Protein AF-A0A937LBF0-F1 (afdb_monomer_lite)

Radius of gyration: 16.96 Å; chains: 1; bounding box: 39×44×45 Å

pLDDT: mean 78.72, std 16.49, range [38.22, 96.25]

Structure (mmCIF, N/CA/C/O backbone):
data_AF-A0A937LBF0-F1
#
_entry.id   AF-A0A937LBF0-F1
#
loop_
_atom_site.group_PDB
_atom_site.id
_atom_site.type_symbol
_atom_site.label_atom_id
_atom_site.label_alt_id
_atom_site.label_comp_id
_atom_site.label_asym_id
_atom_site.label_entity_id
_atom_site.label_seq_id
_atom_site.pdbx_PDB_ins_code
_atom_site.Cartn_x
_atom_site.Cartn_y
_atom_site.Cartn_z
_atom_site.occupancy
_atom_site.B_iso_or_equiv
_atom_site.auth_seq_id
_atom_site.auth_comp_id
_atom_site.auth_asym_id
_atom_site.auth_atom_id
_atom_site.pdbx_PDB_model_num
ATOM 1 N N . MET A 1 1 ? -16.201 30.582 14.265 1.00 38.22 1 MET A N 1
ATOM 2 C CA . MET A 1 1 ? -16.160 29.337 15.062 1.00 38.22 1 MET A CA 1
ATOM 3 C C . MET A 1 1 ? -15.313 28.345 14.292 1.00 38.22 1 MET A C 1
ATOM 5 O O . MET A 1 1 ? -15.654 28.054 13.155 1.00 38.22 1 MET A O 1
ATOM 9 N N . ALA A 1 2 ? -14.164 27.943 14.837 1.00 40.69 2 ALA A N 1
ATOM 10 C CA . ALA A 1 2 ? -13.342 26.908 14.219 1.00 40.69 2 ALA A CA 1
ATOM 11 C C . ALA A 1 2 ? -14.029 25.558 14.448 1.00 40.69 2 ALA A C 1
ATOM 13 O O . ALA A 1 2 ? -14.332 25.214 15.590 1.00 40.69 2 ALA A O 1
ATOM 14 N N . ASP A 1 3 ? -14.316 24.844 13.365 1.00 38.75 3 ASP A N 1
ATOM 15 C CA . ASP A 1 3 ? -14.870 23.493 13.415 1.00 38.75 3 ASP A CA 1
ATOM 16 C C . ASP A 1 3 ? -13.891 22.597 14.202 1.00 38.75 3 ASP A C 1
ATOM 18 O O . ASP A 1 3 ? -12.687 22.631 13.909 1.00 38.75 3 ASP A O 1
ATOM 22 N N . PRO A 1 4 ? -14.328 21.838 15.226 1.00 42.34 4 PRO A N 1
ATOM 23 C CA . PRO A 1 4 ? -13.420 20.999 15.990 1.00 42.34 4 PRO A CA 1
ATOM 24 C C . PRO A 1 4 ? -12.814 19.956 15.053 1.00 42.34 4 PRO A C 1
ATOM 26 O O . PRO A 1 4 ? -13.500 19.071 14.541 1.00 42.34 4 PRO A O 1
ATOM 29 N N . THR A 1 5 ? -11.505 20.065 14.819 1.00 53.12 5 THR A N 1
ATOM 30 C CA . THR A 1 5 ? -10.763 19.089 14.023 1.00 53.12 5 THR A CA 1
ATOM 31 C C . THR A 1 5 ? -10.982 17.705 14.631 1.00 53.12 5 THR A C 1
ATOM 33 O O . THR A 1 5 ? -10.638 17.516 15.804 1.00 53.12 5 THR A O 1
ATOM 36 N N . PRO A 1 6 ? -11.551 16.741 13.885 1.00 49.75 6 PRO A N 1
ATOM 37 C CA . PRO A 1 6 ? -11.873 15.442 14.439 1.00 49.75 6 PRO A CA 1
ATOM 38 C C . PRO A 1 6 ? -10.597 14.753 14.953 1.00 49.75 6 PRO A C 1
ATOM 40 O O . PRO A 1 6 ? -9.530 14.873 14.341 1.00 49.75 6 PRO A O 1
ATOM 43 N N . PRO A 1 7 ? -10.676 14.039 16.083 1.00 46.50 7 PRO A N 1
ATOM 44 C CA . PRO A 1 7 ? -9.538 13.356 16.693 1.00 46.50 7 PRO A CA 1
ATOM 45 C C . PRO A 1 7 ? -9.001 12.230 15.792 1.00 46.50 7 PRO A C 1
ATOM 47 O O . PRO A 1 7 ? -9.543 11.128 15.732 1.00 46.50 7 PRO A O 1
ATOM 50 N N . VAL A 1 8 ? -7.886 12.499 15.106 1.00 53.91 8 VAL A N 1
ATOM 51 C CA . VAL A 1 8 ? -7.174 11.532 14.254 1.00 53.91 8 VAL A CA 1
ATOM 52 C C . VAL A 1 8 ? -6.171 10.718 15.093 1.00 53.91 8 VAL A C 1
ATOM 54 O O . VAL A 1 8 ? -5.331 11.291 15.785 1.00 53.91 8 VAL A O 1
ATOM 57 N N . HIS A 1 9 ? -6.213 9.380 15.021 1.00 46.88 9 HIS A N 1
ATOM 58 C CA . HIS A 1 9 ? -5.272 8.480 15.720 1.00 46.88 9 HIS A CA 1
ATOM 59 C C . HIS A 1 9 ? -3.812 8.733 15.300 1.00 46.88 9 HIS A C 1
ATOM 61 O O . HIS A 1 9 ? -3.590 8.909 14.105 1.00 46.88 9 HIS A O 1
ATOM 67 N N . PRO A 1 10 ? -2.799 8.658 16.190 1.00 50.16 10 PRO A N 1
ATOM 68 C CA . PRO A 1 10 ? -1.393 8.943 15.864 1.00 50.16 10 PRO A CA 1
ATOM 69 C C . PRO A 1 10 ? -0.847 8.198 14.636 1.00 50.16 10 PRO A C 1
ATOM 71 O O . PRO A 1 10 ? -0.137 8.794 13.838 1.00 50.16 10 PRO A O 1
ATOM 74 N N . LEU A 1 11 ? -1.242 6.935 14.421 1.00 45.47 11 LEU A N 1
ATOM 75 C CA . LEU A 1 11 ? -0.841 6.150 13.236 1.00 45.47 11 LEU A CA 1
ATOM 76 C C . LEU A 1 11 ? -1.454 6.658 11.913 1.00 45.47 11 LEU A C 1
ATOM 78 O O . LEU A 1 11 ? -0.849 6.508 10.859 1.00 45.47 11 LEU A O 1
ATOM 82 N N . LEU A 1 12 ? -2.641 7.276 11.954 1.00 48.22 12 LEU A N 1
ATOM 83 C CA . LEU A 1 12 ? -3.315 7.872 10.788 1.00 48.22 12 LEU A CA 1
ATOM 84 C C . LEU A 1 12 ? -2.978 9.362 10.631 1.00 48.22 12 LEU A C 1
ATOM 86 O O . LEU A 1 12 ? -2.833 9.848 9.511 1.00 48.22 12 LEU A O 1
ATOM 90 N N . ARG A 1 13 ? -2.784 10.066 11.753 1.00 44.06 13 ARG A N 1
ATOM 91 C CA . ARG A 1 13 ? -2.248 11.431 11.866 1.00 44.06 13 ARG A CA 1
ATOM 92 C C . ARG A 1 13 ? -0.812 11.484 11.341 1.00 44.06 13 ARG A C 1
ATOM 94 O O . ARG A 1 13 ? -0.431 12.455 10.704 1.00 44.06 13 ARG A O 1
ATOM 101 N N . GLY A 1 14 ? -0.067 10.401 11.557 1.00 42.69 14 GLY A N 1
ATOM 102 C CA . GLY A 1 14 ? 1.268 10.142 11.030 1.00 42.69 14 GLY A CA 1
ATOM 103 C C . GLY A 1 14 ? 1.294 9.506 9.640 1.00 42.69 14 GLY A C 1
ATOM 104 O O . GLY A 1 14 ? 2.385 9.273 9.131 1.00 42.69 14 GLY A O 1
ATOM 105 N N . SER A 1 15 ? 0.144 9.262 8.986 1.00 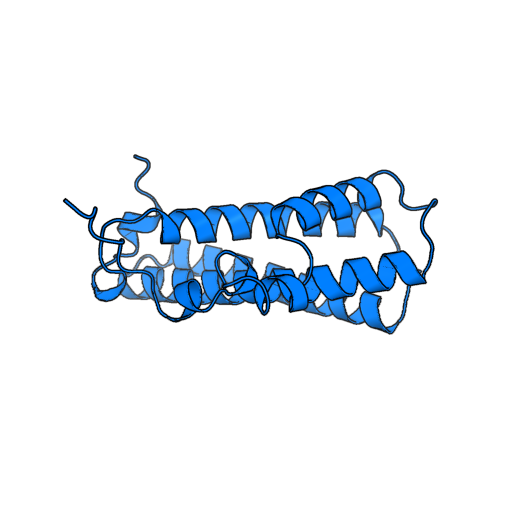53.25 15 SER A N 1
ATOM 106 C CA . SER A 1 15 ? 0.135 8.931 7.553 1.00 53.25 15 SER A CA 1
ATOM 107 C C . SER A 1 15 ? 0.411 10.207 6.747 1.00 53.25 15 SER A C 1
ATOM 109 O O . SER A 1 15 ? -0.445 10.801 6.088 1.00 53.25 15 SER A O 1
ATOM 111 N N . THR A 1 16 ? 1.660 10.656 6.838 1.00 52.09 16 THR A N 1
ATOM 112 C CA . THR A 1 16 ? 2.244 11.785 6.107 1.00 52.09 16 THR A CA 1
ATOM 113 C C . THR A 1 16 ? 1.991 11.677 4.603 1.00 52.09 16 THR A C 1
ATOM 115 O O . THR A 1 16 ? 1.869 12.685 3.915 1.00 52.09 16 THR A O 1
ATOM 118 N N . TRP A 1 17 ? 1.799 10.459 4.107 1.00 53.00 17 TRP A N 1
ATOM 119 C CA . TRP A 1 17 ? 1.438 10.168 2.728 1.00 53.00 17 TRP A CA 1
ATOM 120 C C . TRP A 1 17 ? -0.009 10.540 2.336 1.00 53.00 17 TRP A C 1
ATOM 122 O O . TRP A 1 17 ? -0.251 10.951 1.203 1.00 53.00 17 TRP A O 1
ATOM 132 N N . LEU A 1 18 ? -0.980 10.468 3.259 1.00 56.41 18 LEU A N 1
ATOM 133 C CA . LEU A 1 18 ? -2.375 10.864 2.997 1.00 56.41 18 LEU A CA 1
ATOM 134 C C . LEU A 1 18 ? -2.647 12.337 3.322 1.00 56.41 18 LEU A C 1
ATOM 136 O O . LEU A 1 18 ? -3.465 12.959 2.650 1.00 56.41 18 LEU A O 1
ATOM 140 N N . ASN A 1 19 ? -2.018 12.879 4.372 1.00 55.53 19 ASN A N 1
ATOM 141 C CA . ASN A 1 19 ? -2.361 14.200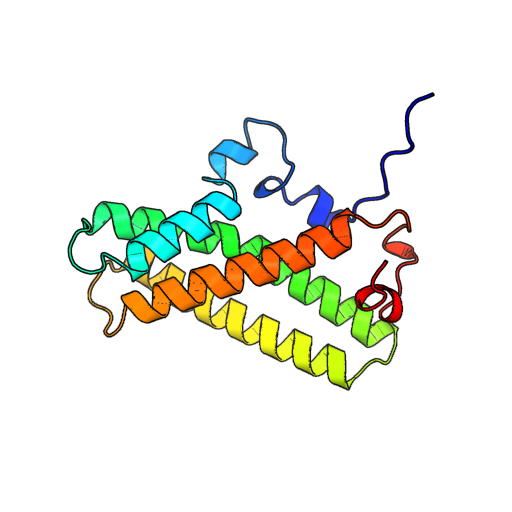 4.921 1.00 55.53 19 ASN A CA 1
ATOM 142 C C . ASN A 1 19 ? -1.153 14.982 5.471 1.00 55.53 19 ASN A C 1
ATOM 144 O O . ASN A 1 19 ? -1.339 15.934 6.227 1.00 55.53 19 ASN A O 1
ATOM 148 N N . GLY A 1 20 ? 0.077 14.564 5.167 1.00 56.25 20 GLY A N 1
ATOM 149 C CA . GLY A 1 20 ? 1.273 15.230 5.679 1.00 56.25 20 GLY A CA 1
ATOM 150 C C . GLY A 1 20 ? 1.515 16.595 5.034 1.00 56.25 20 GLY A C 1
ATOM 151 O O . GLY A 1 20 ? 1.102 16.817 3.891 1.00 56.25 20 GLY A O 1
ATOM 152 N N . PRO A 1 21 ? 2.218 17.504 5.732 1.00 57.09 21 PRO A N 1
ATOM 153 C CA . PRO A 1 21 ? 2.660 18.759 5.144 1.00 57.09 21 PRO A CA 1
ATOM 154 C C . PRO A 1 21 ? 3.554 18.493 3.924 1.00 57.09 21 PRO A C 1
ATOM 156 O O . PRO A 1 21 ? 4.350 17.546 3.896 1.00 57.09 21 PRO A O 1
ATOM 159 N N . ALA A 1 22 ? 3.405 19.333 2.901 1.00 49.91 22 ALA A N 1
ATOM 160 C CA . ALA A 1 22 ? 4.239 19.351 1.707 1.00 49.91 22 ALA A CA 1
ATOM 161 C C . ALA A 1 22 ? 5.612 19.950 2.067 1.00 49.91 22 ALA A C 1
ATOM 163 O O . ALA A 1 22 ? 5.816 21.148 1.917 1.00 49.91 22 ALA A O 1
ATOM 164 N N . PRO A 1 23 ? 6.503 19.161 2.690 1.00 58.22 23 PRO A N 1
ATOM 165 C CA . PRO A 1 23 ? 7.499 18.477 1.860 1.00 58.22 23 PRO A CA 1
ATOM 166 C C . PRO A 1 23 ? 7.615 16.965 2.116 1.00 58.22 23 PRO A C 1
ATOM 168 O O . PRO A 1 23 ? 7.949 16.216 1.201 1.00 58.22 23 PRO A O 1
ATOM 171 N N . LEU A 1 24 ? 7.258 16.486 3.313 1.00 60.41 24 LEU A N 1
ATOM 172 C CA . LEU A 1 24 ? 7.350 15.065 3.679 1.00 60.41 24 LEU A CA 1
ATOM 173 C C . LEU A 1 24 ? 6.419 14.189 2.835 1.00 60.41 24 LEU A C 1
ATOM 175 O O . LEU A 1 24 ? 6.784 13.078 2.467 1.00 60.41 24 LEU A O 1
ATOM 179 N N . ARG A 1 25 ? 5.238 14.703 2.468 1.00 64.44 25 ARG A N 1
ATOM 180 C CA . ARG A 1 25 ? 4.315 14.001 1.564 1.00 64.44 25 ARG A CA 1
ATOM 181 C C . ARG A 1 25 ? 4.935 13.749 0.187 1.00 64.44 25 ARG A C 1
ATOM 183 O O . ARG A 1 25 ? 4.774 12.665 -0.355 1.00 64.44 25 ARG A O 1
ATOM 190 N N . HIS A 1 26 ? 5.631 14.743 -0.367 1.00 67.62 26 HIS A N 1
ATOM 191 C CA . HIS A 1 26 ? 6.233 14.650 -1.700 1.00 67.62 26 HIS A CA 1
ATOM 192 C C . HIS A 1 26 ? 7.419 13.681 -1.728 1.00 67.62 26 HIS A C 1
ATOM 194 O O . HIS A 1 26 ? 7.612 12.991 -2.724 1.00 67.62 26 HIS A O 1
ATOM 200 N N . LEU A 1 27 ? 8.159 13.577 -0.619 1.00 68.56 27 LEU A N 1
ATOM 201 C CA . LEU A 1 27 ? 9.251 12.614 -0.466 1.00 68.56 27 LEU A CA 1
ATOM 202 C C . LEU A 1 27 ? 8.759 11.154 -0.498 1.00 68.56 27 LEU A C 1
ATOM 204 O O . LEU A 1 27 ? 9.457 10.271 -0.982 1.00 68.56 27 LEU A O 1
ATOM 208 N N . LEU A 1 28 ? 7.541 10.905 -0.010 1.00 68.75 28 LEU A N 1
ATOM 209 C CA . LEU A 1 28 ? 6.922 9.574 0.038 1.00 68.75 28 LEU A CA 1
ATOM 210 C C . LEU A 1 28 ? 6.276 9.154 -1.292 1.00 68.75 28 LEU A C 1
ATOM 212 O O . LEU A 1 28 ? 5.732 8.056 -1.394 1.00 68.75 28 LEU A O 1
ATOM 216 N N . GLY A 1 29 ? 6.356 10.009 -2.314 1.00 70.31 29 GLY A N 1
ATOM 217 C CA . GLY A 1 29 ? 5.881 9.711 -3.656 1.00 70.31 29 GLY A CA 1
ATOM 218 C C . GLY A 1 29 ? 4.447 10.152 -3.947 1.00 70.31 29 GLY A C 1
ATOM 219 O O . GLY A 1 29 ? 3.870 10.971 -3.225 1.00 70.31 29 GLY A O 1
ATOM 220 N N . PRO A 1 30 ? 3.863 9.651 -5.048 1.00 74.69 30 PRO A N 1
ATOM 221 C CA . PRO A 1 30 ? 2.536 10.051 -5.497 1.00 74.69 30 PRO A CA 1
ATOM 222 C C . PRO A 1 30 ? 1.456 9.669 -4.481 1.00 74.69 30 PRO A C 1
ATOM 224 O O . PRO A 1 30 ? 1.571 8.677 -3.768 1.00 74.69 30 PRO A O 1
ATOM 227 N N . TYR A 1 31 ? 0.374 10.449 -4.443 1.00 77.25 31 TYR A N 1
ATOM 228 C CA . TYR A 1 31 ? -0.804 10.156 -3.622 1.00 77.25 31 TYR A CA 1
ATOM 229 C C . TYR A 1 31 ? -1.388 8.763 -3.961 1.00 77.25 31 TYR A C 1
ATOM 231 O O . TYR A 1 31 ? -1.395 8.396 -5.137 1.00 77.25 31 TYR A O 1
ATOM 239 N N . PRO A 1 32 ? -1.946 8.002 -2.994 1.00 76.88 32 PRO A N 1
ATOM 240 C CA . PRO A 1 32 ? -2.483 6.656 -3.231 1.00 76.88 32 PRO A CA 1
ATOM 241 C C . PRO A 1 32 ? -3.448 6.539 -4.408 1.00 76.88 32 PRO A C 1
ATOM 243 O O . PRO A 1 32 ? -3.389 5.564 -5.145 1.00 76.88 32 PRO A O 1
ATOM 246 N N . GLY A 1 33 ? -4.307 7.537 -4.630 1.00 80.50 33 GLY A N 1
ATOM 247 C CA . GLY A 1 33 ? -5.201 7.555 -5.792 1.00 80.50 33 GLY A CA 1
ATOM 248 C C . GLY A 1 33 ? -4.457 7.562 -7.128 1.00 80.50 33 GLY A C 1
ATOM 249 O O . GLY A 1 33 ? -4.880 6.892 -8.063 1.00 80.50 33 GLY A O 1
ATOM 250 N N . ALA A 1 34 ? -3.313 8.245 -7.209 1.00 86.12 34 ALA A N 1
ATOM 251 C CA . ALA A 1 34 ? -2.470 8.201 -8.398 1.00 86.12 34 ALA A CA 1
ATOM 252 C C . ALA A 1 34 ? -1.803 6.827 -8.559 1.00 86.12 34 ALA A C 1
ATOM 254 O O . ALA A 1 34 ? -1.709 6.339 -9.679 1.00 86.12 34 ALA A O 1
ATOM 255 N N . LEU A 1 35 ? -1.412 6.157 -7.467 1.00 89.62 35 LEU A N 1
ATOM 256 C CA . LEU A 1 35 ? -0.896 4.785 -7.545 1.00 89.62 35 LEU A CA 1
ATOM 257 C C . LEU A 1 35 ? -1.937 3.775 -8.028 1.00 89.62 35 LEU A C 1
ATOM 259 O O . LEU A 1 35 ? -1.566 2.847 -8.743 1.00 89.62 35 LEU A O 1
ATOM 263 N N . ILE A 1 36 ? -3.217 3.950 -7.682 1.00 91.06 36 ILE A N 1
ATOM 264 C CA . ILE A 1 36 ? -4.305 3.131 -8.239 1.00 91.06 36 ILE A CA 1
ATOM 265 C C . ILE A 1 36 ? -4.329 3.300 -9.760 1.00 91.06 36 ILE A C 1
ATOM 267 O O . ILE A 1 36 ? -4.232 2.313 -10.484 1.00 91.06 36 ILE A O 1
ATOM 271 N N . SER A 1 37 ? -4.384 4.543 -10.247 1.00 91.94 37 SER A N 1
ATOM 272 C CA . SER A 1 37 ? -4.421 4.829 -11.685 1.00 91.94 37 SER A CA 1
ATOM 273 C C . SER A 1 37 ? -3.180 4.324 -12.423 1.00 91.94 37 SER A C 1
ATOM 275 O O . SER A 1 37 ? -3.305 3.743 -13.495 1.00 91.94 37 SER A O 1
ATOM 277 N N . LEU A 1 38 ? -1.987 4.504 -11.850 1.00 92.50 38 LEU A N 1
ATOM 278 C CA . LEU A 1 38 ? -0.732 4.053 -12.454 1.00 92.50 38 LEU A CA 1
ATOM 279 C C . LEU A 1 38 ? -0.630 2.524 -12.504 1.00 92.50 38 LEU A C 1
ATOM 281 O O . LEU A 1 38 ? -0.186 1.986 -13.513 1.00 92.50 38 LEU A O 1
ATOM 285 N N . ASN A 1 39 ? -1.081 1.816 -11.462 1.00 93.19 39 ASN A N 1
ATOM 286 C CA . ASN A 1 39 ? -1.145 0.354 -11.495 1.00 93.19 39 ASN A CA 1
ATOM 287 C C . ASN A 1 39 ? -2.210 -0.140 -12.487 1.00 93.19 39 ASN A C 1
ATOM 289 O O . ASN A 1 39 ? -1.953 -1.089 -13.213 1.00 93.19 39 ASN A O 1
ATOM 293 N N . LEU A 1 40 ? -3.368 0.515 -12.610 1.00 94.62 40 LEU A N 1
ATOM 294 C CA . LEU A 1 40 ? -4.342 0.165 -13.655 1.00 94.62 40 LEU A CA 1
ATOM 295 C C . LEU A 1 40 ? -3.777 0.381 -15.061 1.00 94.62 40 LEU A C 1
ATOM 297 O O . LEU A 1 40 ? -3.956 -0.467 -15.931 1.00 94.62 40 LEU A O 1
ATOM 301 N N . LEU A 1 41 ? -3.055 1.481 -15.278 1.00 92.56 41 LEU A N 1
ATOM 302 C CA . LEU A 1 41 ? -2.377 1.732 -16.545 1.00 92.56 41 LEU A CA 1
ATOM 303 C C . LEU A 1 41 ? -1.344 0.634 -16.837 1.00 92.56 41 LEU A C 1
ATOM 305 O O . LEU A 1 41 ? -1.340 0.083 -17.935 1.00 92.56 41 LEU A O 1
ATOM 309 N N . ALA A 1 42 ? -0.538 0.256 -15.840 1.00 90.56 42 ALA A N 1
ATOM 310 C CA . ALA A 1 42 ? 0.434 -0.827 -15.966 1.00 90.56 42 ALA A CA 1
ATOM 311 C C . ALA A 1 42 ? -0.207 -2.202 -16.220 1.00 90.56 42 ALA A C 1
ATOM 313 O O . ALA A 1 42 ? 0.342 -3.031 -16.946 1.00 90.56 42 ALA A O 1
ATOM 314 N N . ALA A 1 43 ? -1.400 -2.437 -15.667 1.00 92.00 43 ALA A N 1
ATOM 315 C CA . ALA A 1 43 ? -2.179 -3.640 -15.932 1.00 92.00 43 ALA A CA 1
ATOM 316 C C . ALA A 1 43 ? -2.670 -3.706 -17.387 1.00 92.00 43 ALA A C 1
ATOM 318 O O . ALA A 1 43 ? -2.674 -4.779 -17.986 1.00 92.00 43 ALA A O 1
ATOM 319 N N . LEU A 1 44 ? -3.069 -2.566 -17.959 1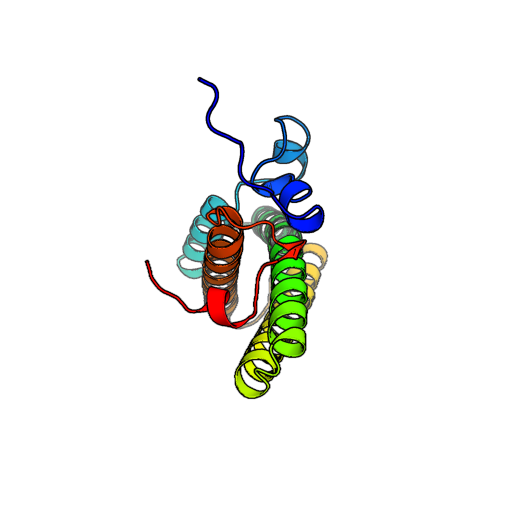.00 90.00 44 LEU A N 1
ATOM 320 C CA . LEU A 1 44 ? -3.589 -2.481 -19.327 1.00 90.00 44 LEU A CA 1
ATOM 321 C C . LEU A 1 44 ? -2.483 -2.495 -20.393 1.00 90.00 44 LEU A C 1
ATOM 323 O O . LEU A 1 44 ? -2.709 -2.995 -21.491 1.00 90.00 44 LEU A O 1
ATOM 327 N N . PHE A 1 45 ? -1.290 -1.980 -20.078 1.00 85.81 45 PHE A N 1
ATOM 328 C CA . PHE A 1 45 ? -0.199 -1.778 -21.041 1.00 85.81 45 PHE A CA 1
ATOM 329 C C . PHE A 1 45 ? 1.080 -2.559 -20.698 1.00 85.81 45 PHE A C 1
ATOM 331 O O . PHE A 1 45 ? 2.188 -2.081 -20.927 1.00 85.81 45 PHE A O 1
ATOM 338 N N . SER A 1 46 ? 0.948 -3.801 -20.225 1.00 69.62 46 SER A N 1
ATOM 339 C CA . SER A 1 46 ? 2.039 -4.593 -19.623 1.00 69.62 46 SER A CA 1
ATOM 340 C C . SER A 1 46 ? 3.296 -4.840 -20.479 1.00 69.62 46 SER A C 1
ATOM 342 O O . SER A 1 46 ? 4.283 -5.340 -19.951 1.00 69.62 46 SER A O 1
ATOM 344 N N . HIS A 1 47 ? 3.280 -4.521 -21.777 1.00 65.69 47 HIS A N 1
ATOM 345 C CA . HIS A 1 47 ? 4.404 -4.711 -22.709 1.00 65.69 47 HIS A CA 1
ATOM 346 C C . HIS A 1 47 ? 5.037 -3.391 -23.190 1.00 65.69 47 HIS A C 1
ATOM 348 O O . HIS A 1 47 ? 5.949 -3.418 -24.011 1.00 65.69 47 HIS A O 1
ATOM 354 N N . ALA A 1 48 ? 4.563 -2.238 -22.707 1.00 76.62 48 ALA A N 1
ATOM 355 C CA . ALA A 1 48 ? 4.961 -0.914 -23.198 1.00 76.62 48 ALA A CA 1
ATOM 356 C C . ALA A 1 48 ? 5.669 -0.058 -22.131 1.00 76.62 48 ALA A C 1
ATOM 358 O O . ALA A 1 48 ? 5.611 1.173 -22.167 1.00 76.62 48 ALA A O 1
ATOM 359 N N . HIS A 1 49 ? 6.322 -0.691 -21.155 1.00 82.12 49 HIS A N 1
ATOM 360 C CA . HIS A 1 49 ? 6.982 -0.007 -20.041 1.00 82.12 49 HIS A CA 1
ATOM 361 C C . HIS A 1 49 ? 8.479 -0.305 -20.008 1.00 82.12 49 HIS A C 1
ATOM 363 O O . HIS A 1 49 ? 8.915 -1.392 -20.381 1.00 82.12 49 HIS A O 1
ATOM 369 N N . SER A 1 50 ? 9.274 0.660 -19.543 1.00 88.25 50 SER A N 1
ATOM 370 C CA . SER A 1 50 ? 10.697 0.433 -19.301 1.00 88.25 50 SER A CA 1
ATOM 371 C C . SER A 1 50 ? 10.901 -0.240 -17.943 1.00 88.25 50 SER A C 1
ATOM 373 O O . SER A 1 50 ? 10.134 -0.017 -17.003 1.00 88.25 50 SER A O 1
ATOM 375 N N . ASP A 1 51 ? 11.969 -1.031 -17.805 1.00 88.75 51 ASP A N 1
ATOM 376 C CA . ASP A 1 51 ? 12.309 -1.664 -16.522 1.00 88.75 51 ASP A CA 1
ATOM 377 C C . ASP A 1 51 ? 12.465 -0.621 -15.404 1.00 88.75 51 ASP A C 1
ATOM 379 O O . ASP A 1 51 ? 11.909 -0.763 -14.316 1.00 88.75 51 ASP A O 1
ATOM 383 N N . ALA A 1 52 ? 13.119 0.503 -15.713 1.00 90.31 52 ALA A N 1
ATOM 384 C CA . ALA A 1 52 ? 13.283 1.610 -14.781 1.00 90.31 52 ALA A CA 1
ATOM 385 C C . ALA A 1 52 ? 11.935 2.187 -14.308 1.00 90.31 52 ALA A C 1
ATOM 387 O O . ALA A 1 52 ? 11.741 2.369 -13.104 1.00 90.31 52 ALA A O 1
ATOM 388 N N . SER A 1 53 ? 10.984 2.446 -15.219 1.00 90.06 53 SER A N 1
ATOM 389 C CA . SER A 1 53 ? 9.676 2.994 -14.835 1.00 90.06 53 SER A CA 1
ATOM 390 C C . SER A 1 53 ? 8.885 2.019 -13.968 1.00 90.06 53 SER A C 1
ATOM 392 O O . SER A 1 53 ? 8.238 2.436 -13.007 1.00 90.06 53 SER A O 1
ATOM 394 N N . MET A 1 54 ? 8.974 0.720 -14.263 1.00 91.75 54 MET A N 1
ATOM 395 C CA . MET A 1 54 ? 8.293 -0.312 -13.486 1.00 91.75 54 MET A CA 1
ATOM 396 C C . MET A 1 54 ? 8.878 -0.452 -12.089 1.00 91.75 54 MET A C 1
ATOM 398 O O . MET A 1 54 ? 8.129 -0.478 -11.114 1.00 91.75 54 MET A O 1
ATOM 402 N N . ARG A 1 55 ? 10.205 -0.444 -11.953 1.00 93.12 55 ARG A N 1
ATOM 403 C CA . ARG A 1 55 ? 10.864 -0.489 -10.641 1.00 93.12 55 ARG A CA 1
ATOM 404 C C . ARG A 1 55 ? 10.502 0.713 -9.775 1.00 93.12 55 ARG A C 1
ATOM 406 O O . ARG A 1 55 ? 10.227 0.543 -8.589 1.00 93.12 55 ARG A O 1
ATOM 413 N N . ILE A 1 56 ? 10.414 1.905 -10.369 1.00 92.38 56 ILE A N 1
ATOM 414 C CA . ILE A 1 56 ? 9.950 3.118 -9.678 1.00 92.38 56 ILE A CA 1
ATOM 415 C C . ILE A 1 56 ? 8.486 2.973 -9.237 1.00 92.38 56 ILE A C 1
ATOM 417 O O . ILE A 1 56 ? 8.167 3.241 -8.076 1.00 92.38 56 ILE A O 1
ATOM 421 N N . LEU A 1 57 ? 7.594 2.525 -10.130 1.00 93.19 57 LEU A N 1
ATOM 422 C CA . LEU A 1 57 ? 6.179 2.318 -9.808 1.00 93.19 57 LEU A CA 1
ATOM 423 C C . LEU A 1 57 ? 6.003 1.308 -8.668 1.00 93.19 57 LEU A C 1
ATOM 425 O O . LEU A 1 57 ? 5.253 1.572 -7.725 1.00 93.19 57 LEU A O 1
ATOM 429 N N . HIS A 1 58 ? 6.712 0.180 -8.724 1.00 94.31 58 HIS A N 1
ATOM 430 C CA . HIS A 1 58 ? 6.707 -0.817 -7.662 1.00 94.31 58 HIS A CA 1
ATOM 431 C C . HIS A 1 58 ? 7.285 -0.241 -6.365 1.00 94.31 58 HIS A C 1
ATOM 433 O O . HIS A 1 58 ? 6.650 -0.372 -5.326 1.00 94.31 58 HIS A O 1
ATOM 439 N N . GLY A 1 59 ? 8.398 0.494 -6.403 1.00 93.12 59 GLY A N 1
ATOM 440 C CA . GLY A 1 59 ? 8.966 1.145 -5.217 1.00 93.12 59 GLY A CA 1
ATOM 441 C C . GLY A 1 59 ? 7.965 2.060 -4.502 1.00 93.12 59 GLY A C 1
ATOM 442 O O . GLY A 1 59 ? 7.712 1.899 -3.305 1.00 93.12 59 GLY A O 1
ATOM 443 N N . TYR A 1 60 ? 7.312 2.962 -5.237 1.00 91.88 60 TYR A N 1
ATOM 444 C CA . TYR A 1 60 ? 6.276 3.822 -4.656 1.00 91.88 60 TYR A CA 1
ATOM 445 C C . TYR A 1 60 ? 5.027 3.048 -4.228 1.00 91.88 60 TYR A C 1
ATOM 447 O O . TYR A 1 60 ? 4.416 3.382 -3.213 1.00 91.88 60 TYR A O 1
ATOM 455 N N . THR A 1 61 ? 4.671 1.980 -4.943 1.00 92.38 61 THR A N 1
ATOM 456 C CA . THR A 1 61 ? 3.580 1.085 -4.541 1.00 92.38 61 THR A CA 1
ATOM 457 C C . THR A 1 61 ? 3.872 0.381 -3.217 1.00 92.38 61 THR A C 1
ATOM 459 O O . THR A 1 61 ? 2.985 0.312 -2.368 1.00 92.38 61 THR A O 1
ATOM 462 N N . SER A 1 62 ? 5.118 -0.029 -2.962 1.00 93.88 62 SER A N 1
ATOM 463 C CA . SER A 1 62 ? 5.523 -0.593 -1.670 1.00 93.88 62 SER A CA 1
ATOM 464 C C . SER A 1 62 ? 5.367 0.424 -0.544 1.00 93.88 62 SER A C 1
ATOM 466 O O . SER A 1 62 ? 4.789 0.104 0.493 1.00 93.88 62 SER A O 1
ATOM 468 N N . ILE A 1 63 ? 5.808 1.668 -0.763 1.00 89.38 63 ILE A N 1
ATOM 469 C CA . ILE A 1 63 ? 5.620 2.756 0.210 1.00 89.38 63 ILE A CA 1
ATOM 470 C C . ILE A 1 63 ? 4.126 2.966 0.488 1.00 89.38 63 ILE A C 1
ATOM 472 O O . ILE A 1 63 ? 3.725 3.092 1.644 1.00 89.38 63 ILE A O 1
ATOM 476 N N . GLY A 1 64 ? 3.290 2.938 -0.552 1.00 84.38 64 GLY A N 1
ATOM 477 C CA . GLY A 1 64 ? 1.847 3.122 -0.429 1.00 84.38 64 GLY A CA 1
ATOM 478 C C . GLY A 1 64 ? 1.095 1.988 0.277 1.00 84.38 64 GLY A C 1
ATOM 479 O O . GLY A 1 64 ? 0.063 2.227 0.909 1.00 84.38 64 GLY A O 1
ATOM 480 N N . LEU A 1 65 ? 1.613 0.760 0.221 1.00 89.38 65 LEU A N 1
ATOM 481 C CA . LEU A 1 65 ? 1.041 -0.398 0.914 1.00 89.38 65 LEU A CA 1
ATOM 482 C C . LEU A 1 65 ? 1.313 -0.384 2.428 1.00 89.38 65 LEU A C 1
ATOM 484 O O . LEU A 1 65 ? 0.499 -0.906 3.191 1.00 89.38 65 LEU A O 1
ATOM 488 N N . ILE A 1 66 ? 2.394 0.258 2.891 1.00 88.50 66 ILE A N 1
ATOM 489 C CA . ILE A 1 66 ? 2.747 0.326 4.322 1.00 88.50 66 ILE A CA 1
ATOM 490 C C . ILE A 1 66 ? 1.627 0.974 5.164 1.00 88.50 66 ILE A C 1
ATOM 492 O O . ILE A 1 66 ? 1.183 0.352 6.133 1.00 88.50 66 ILE A O 1
ATOM 496 N N . PRO A 1 67 ? 1.086 2.161 4.816 1.00 79.94 67 PRO A N 1
ATOM 497 C CA . PRO A 1 67 ? -0.081 2.717 5.502 1.00 79.94 67 PRO A CA 1
ATOM 498 C C . PRO A 1 67 ? -1.295 1.781 5.499 1.00 79.94 67 PRO A C 1
ATOM 500 O O . PRO A 1 67 ? -2.043 1.759 6.474 1.00 79.94 67 PRO A O 1
ATOM 503 N N . GLY A 1 68 ? -1.475 0.989 4.437 1.00 84.25 68 GLY A N 1
ATOM 504 C CA . GLY A 1 68 ? -2.511 -0.042 4.352 1.00 84.25 68 GLY A CA 1
ATOM 505 C C . GLY A 1 68 ? -2.346 -1.137 5.407 1.00 84.25 68 GLY A C 1
ATOM 506 O O . GLY A 1 68 ? -3.303 -1.479 6.096 1.00 84.25 68 GLY A O 1
ATOM 507 N N . LEU A 1 69 ? -1.126 -1.634 5.621 1.00 89.75 69 LEU A N 1
ATOM 508 C CA . LEU A 1 69 ? -0.852 -2.601 6.693 1.00 89.75 69 LEU A CA 1
ATOM 509 C C . LEU A 1 69 ? -1.173 -2.025 8.074 1.00 89.75 69 LEU A C 1
ATOM 511 O O . LEU A 1 69 ? -1.808 -2.687 8.897 1.00 89.75 69 LEU A O 1
ATOM 515 N N . LEU A 1 70 ? -0.794 -0.769 8.318 1.00 86.31 70 LEU A N 1
ATOM 516 C CA . LEU A 1 70 ? -1.071 -0.098 9.589 1.00 86.31 70 LEU A CA 1
ATOM 517 C C . LEU A 1 70 ? -2.578 0.063 9.840 1.00 86.31 70 LEU A C 1
ATOM 519 O O . LEU A 1 70 ? -3.035 -0.125 10.971 1.00 86.31 70 LEU A O 1
ATOM 523 N N . THR A 1 71 ? -3.373 0.370 8.807 1.00 83.19 71 THR A N 1
ATOM 524 C CA . THR A 1 71 ? -4.836 0.447 8.947 1.00 83.19 71 THR A CA 1
ATOM 525 C C . THR A 1 71 ? -5.476 -0.917 9.164 1.00 83.19 71 THR A C 1
ATOM 527 O O . THR A 1 71 ? -6.418 -1.010 9.952 1.00 83.19 71 THR A O 1
ATOM 530 N N . CYS A 1 72 ? -4.945 -1.976 8.550 1.00 87.88 72 CYS A N 1
ATOM 531 C CA . CYS A 1 72 ? -5.380 -3.348 8.809 1.00 87.88 72 CYS A CA 1
ATOM 532 C C . CYS A 1 72 ? -5.138 -3.744 10.270 1.00 87.88 72 CYS A C 1
ATOM 534 O O . CYS A 1 72 ? -6.054 -4.224 10.934 1.00 87.88 72 CYS A O 1
ATOM 536 N N . LEU A 1 73 ? -3.939 -3.481 10.802 1.00 89.75 73 LEU A N 1
ATOM 537 C CA . LEU A 1 73 ? -3.604 -3.758 12.204 1.00 89.75 73 LEU A CA 1
ATOM 538 C C . LEU A 1 73 ? -4.526 -3.008 13.173 1.00 89.75 73 LEU A C 1
ATOM 540 O O . LEU A 1 73 ? -5.020 -3.590 14.141 1.00 89.75 73 LEU A O 1
ATOM 544 N N . LEU A 1 74 ? -4.812 -1.734 12.889 1.00 85.62 74 LEU A N 1
ATOM 545 C CA . LEU A 1 74 ? -5.770 -0.954 13.670 1.00 85.62 74 LEU A CA 1
ATOM 546 C C . LEU A 1 74 ? -7.179 -1.562 13.604 1.00 85.62 74 LEU A C 1
ATOM 548 O O . LEU A 1 74 ? -7.830 -1.707 14.637 1.00 85.62 74 LEU A O 1
ATOM 552 N N . ALA A 1 75 ? -7.642 -1.950 12.413 1.00 85.75 75 ALA A N 1
ATOM 553 C CA . ALA A 1 75 ? -8.947 -2.580 12.236 1.00 85.75 75 ALA A CA 1
ATOM 554 C C . ALA A 1 75 ? -9.059 -3.897 13.020 1.00 85.75 75 ALA A C 1
ATOM 556 O O . ALA A 1 75 ? -10.055 -4.100 13.714 1.00 85.75 75 ALA A O 1
ATOM 557 N N . ILE A 1 76 ? -8.030 -4.750 12.972 1.00 88.75 76 ILE A N 1
ATOM 558 C CA . ILE A 1 76 ? -7.968 -6.004 13.738 1.00 88.75 76 ILE A CA 1
ATOM 559 C C . ILE A 1 76 ? -8.077 -5.712 15.232 1.00 88.75 76 ILE A C 1
ATOM 561 O O . ILE A 1 76 ? -8.943 -6.275 15.901 1.00 88.75 76 ILE A O 1
ATOM 565 N N . ARG A 1 77 ? -7.256 -4.790 15.753 1.00 87.81 77 ARG A N 1
ATOM 566 C CA . ARG A 1 77 ? -7.277 -4.415 17.173 1.00 87.81 77 ARG A CA 1
ATOM 567 C C . ARG A 1 77 ? -8.675 -3.985 17.624 1.00 87.81 77 ARG A C 1
ATOM 569 O O . ARG A 1 77 ? -9.157 -4.471 18.643 1.00 87.81 77 ARG A O 1
ATOM 576 N N . LEU A 1 78 ? -9.338 -3.125 16.850 1.00 85.00 78 LEU A N 1
ATOM 577 C CA . LEU A 1 78 ? -10.685 -2.637 17.165 1.00 85.00 78 LEU A CA 1
ATOM 578 C C . LEU A 1 78 ? -11.750 -3.745 17.086 1.00 85.00 78 LEU A C 1
ATOM 580 O O . LEU A 1 78 ? -12.691 -3.747 17.878 1.00 85.00 78 LEU A O 1
ATOM 584 N N . MET A 1 79 ? -11.617 -4.701 16.157 1.00 86.38 79 MET A N 1
ATOM 585 C CA . MET A 1 79 ? -12.525 -5.856 16.072 1.00 86.38 79 MET A CA 1
ATOM 586 C C . MET A 1 79 ? -12.371 -6.802 17.261 1.00 86.38 79 MET A C 1
ATOM 588 O O . MET A 1 79 ? -13.377 -7.275 17.788 1.00 86.38 79 MET A O 1
ATOM 592 N N . LEU A 1 80 ? -11.131 -7.068 17.680 1.00 88.19 80 LEU A N 1
ATOM 593 C CA . LEU A 1 80 ? -10.838 -7.932 18.823 1.00 88.19 80 LEU A CA 1
ATOM 594 C C . LEU A 1 80 ? -11.376 -7.329 20.124 1.00 88.19 80 LEU A C 1
ATOM 596 O O . LEU A 1 80 ? -12.032 -8.028 20.888 1.00 88.19 80 LEU A O 1
ATOM 600 N N . GLN A 1 81 ? -11.188 -6.021 20.332 1.00 86.19 81 GLN A N 1
ATOM 601 C CA . GLN A 1 81 ? -11.746 -5.302 21.486 1.00 86.19 81 GLN A CA 1
ATOM 602 C C . GLN A 1 81 ? -13.280 -5.342 21.533 1.00 86.19 81 GLN A C 1
ATOM 604 O O . GLN A 1 81 ? -13.863 -5.345 22.609 1.00 86.19 81 GLN A O 1
ATOM 609 N N . ALA A 1 82 ? -13.939 -5.390 20.373 1.00 84.12 82 ALA A N 1
ATOM 610 C CA . ALA A 1 82 ? -15.392 -5.503 20.274 1.00 84.12 82 ALA A CA 1
ATOM 611 C C . ALA A 1 82 ? -15.902 -6.957 20.265 1.00 84.12 82 ALA A C 1
ATOM 613 O O . ALA A 1 82 ? -17.084 -7.174 20.016 1.00 84.12 82 ALA A O 1
ATOM 614 N N . HIS A 1 83 ? -15.031 -7.953 20.476 1.00 87.56 83 HIS A N 1
ATOM 615 C CA . HIS A 1 83 ? -15.360 -9.384 20.406 1.00 87.56 83 HIS A CA 1
ATOM 616 C C . HIS A 1 83 ? -16.010 -9.822 19.073 1.00 87.56 83 HIS A C 1
ATOM 618 O O . HIS A 1 83 ? -16.763 -10.793 19.005 1.00 87.56 83 HIS A O 1
ATOM 624 N N . HIS A 1 84 ? -15.701 -9.128 17.973 1.00 87.44 84 HIS A N 1
ATOM 625 C CA . HIS A 1 84 ? -16.219 -9.420 16.633 1.00 87.44 84 HIS A CA 1
ATOM 626 C C . HIS A 1 84 ? -15.310 -10.398 15.866 1.00 87.44 84 HIS A C 1
ATOM 628 O O . HIS A 1 84 ? -14.735 -10.056 14.828 1.00 87.44 84 HIS A O 1
ATOM 634 N N . TRP A 1 85 ? -15.189 -11.630 16.360 1.00 88.50 85 TRP A N 1
ATOM 635 C CA . TRP A 1 85 ? -14.239 -12.633 15.855 1.00 88.50 85 TRP A CA 1
ATOM 636 C C . TRP A 1 85 ? -14.290 -12.908 14.343 1.00 88.50 85 TRP A C 1
ATOM 638 O O . TRP A 1 85 ? -13.224 -12.896 13.725 1.00 88.50 85 TRP A O 1
ATOM 648 N N . PRO A 1 86 ? -15.463 -13.064 13.691 1.00 90.56 86 PRO A N 1
ATOM 649 C CA . PRO A 1 86 ? -15.501 -13.332 12.249 1.00 90.56 86 PRO A CA 1
ATOM 650 C C . PRO A 1 86 ? -14.888 -12.191 11.427 1.00 90.56 86 PRO A C 1
ATOM 652 O O . PRO A 1 86 ? -14.178 -12.405 10.447 1.00 90.56 86 PRO A O 1
ATOM 655 N N . LYS A 1 87 ? -15.122 -10.950 11.864 1.00 86.44 87 LYS A N 1
ATOM 656 C CA . LYS A 1 87 ? -14.620 -9.748 11.194 1.00 86.44 87 LYS A CA 1
ATOM 657 C C . LYS A 1 87 ? -13.145 -9.505 11.492 1.00 86.44 87 LYS A C 1
ATOM 659 O O . LYS A 1 87 ? -12.428 -9.034 10.615 1.00 86.44 87 LYS A O 1
ATOM 664 N N . ALA A 1 88 ? -12.688 -9.855 12.696 1.00 89.81 88 ALA A N 1
ATOM 665 C CA . ALA A 1 88 ? -11.265 -9.892 13.014 1.00 89.81 88 ALA A CA 1
ATOM 666 C C . ALA A 1 88 ? -10.534 -10.891 12.104 1.00 89.81 88 ALA A C 1
ATOM 668 O O . ALA A 1 88 ? -9.520 -10.531 11.516 1.00 89.81 88 ALA A O 1
ATOM 669 N N . GLY A 1 89 ? -11.093 -12.092 11.906 1.00 93.00 89 GLY A N 1
ATOM 670 C CA . GLY A 1 89 ? -10.560 -13.091 10.976 1.00 93.00 89 GLY A CA 1
ATOM 671 C C . GLY A 1 89 ? -10.446 -12.564 9.544 1.00 93.00 89 GLY A C 1
ATOM 672 O O . GLY A 1 89 ? -9.383 -12.664 8.936 1.00 93.00 89 GLY A O 1
ATOM 673 N N . LEU A 1 90 ? -11.493 -11.907 9.030 1.00 92.31 90 LEU A N 1
ATOM 674 C CA . LEU A 1 90 ? -11.449 -11.278 7.704 1.00 92.31 90 LEU A CA 1
ATOM 675 C C . LEU A 1 90 ? -10.373 -10.182 7.609 1.00 92.31 90 LEU A C 1
ATOM 677 O O . LEU A 1 90 ? -9.660 -10.102 6.611 1.00 92.31 90 LEU A O 1
ATOM 681 N N . ALA A 1 91 ? -10.226 -9.355 8.646 1.00 90.50 91 ALA A N 1
ATOM 682 C CA . ALA A 1 91 ? -9.200 -8.317 8.684 1.00 90.50 91 ALA A CA 1
ATOM 683 C C . ALA A 1 91 ? -7.775 -8.903 8.751 1.00 90.50 91 ALA A C 1
ATOM 685 O O . ALA A 1 91 ? -6.863 -8.344 8.144 1.00 90.50 91 ALA A O 1
ATOM 686 N N . VAL A 1 92 ? -7.582 -10.045 9.422 1.00 94.31 92 VAL A N 1
ATOM 687 C CA . VAL A 1 92 ? -6.314 -10.796 9.422 1.00 94.31 92 VAL A CA 1
ATOM 688 C C . VAL A 1 92 ? -6.010 -11.358 8.034 1.00 94.31 92 VAL A C 1
ATOM 690 O O . VAL A 1 92 ? -4.900 -11.176 7.545 1.00 94.31 92 VAL A O 1
ATOM 693 N N . LEU A 1 93 ? -6.984 -11.975 7.358 1.00 95.38 93 LEU A N 1
ATOM 694 C CA . LEU A 1 93 ? -6.798 -12.441 5.977 1.00 95.38 93 LEU A CA 1
ATOM 695 C C . LEU A 1 93 ? -6.420 -11.285 5.043 1.00 95.38 93 LEU A C 1
ATOM 697 O O . LEU A 1 93 ? -5.506 -11.411 4.230 1.00 95.38 93 LEU A O 1
ATOM 701 N N . TRP A 1 94 ? -7.074 -10.133 5.206 1.00 94.38 94 TRP A N 1
ATOM 702 C CA . TRP A 1 94 ? -6.756 -8.929 4.445 1.00 94.38 94 TRP A CA 1
ATOM 703 C C . TRP A 1 94 ? -5.341 -8.401 4.738 1.00 94.38 94 TRP A C 1
ATOM 705 O O . TRP A 1 94 ? -4.623 -8.028 3.809 1.00 94.38 94 TRP A O 1
ATOM 715 N N . LEU A 1 95 ? -4.899 -8.425 6.002 1.00 94.69 95 LEU A N 1
ATOM 716 C CA . LEU A 1 95 ? -3.524 -8.089 6.392 1.00 94.69 95 LEU A CA 1
ATOM 717 C C . LEU A 1 95 ? -2.505 -9.014 5.711 1.00 94.69 95 LEU A C 1
ATOM 719 O O . LEU A 1 95 ? -1.515 -8.527 5.171 1.00 94.69 95 LEU A O 1
ATOM 723 N N . LEU A 1 96 ? -2.751 -10.327 5.711 1.00 96.25 96 LEU A N 1
ATOM 724 C CA . LEU A 1 96 ? -1.862 -11.309 5.084 1.00 96.25 96 LEU A CA 1
ATOM 725 C C . LEU A 1 96 ? -1.767 -11.102 3.569 1.00 96.25 96 LEU A C 1
ATOM 727 O O . LEU A 1 96 ? -0.666 -11.109 3.022 1.00 96.25 96 LEU A O 1
ATOM 731 N N . ALA A 1 97 ? -2.894 -10.842 2.900 1.00 94.44 97 ALA A N 1
ATOM 732 C CA . ALA A 1 97 ? -2.909 -10.517 1.475 1.00 94.44 97 ALA A CA 1
ATOM 733 C C . ALA A 1 97 ? -2.090 -9.250 1.173 1.00 94.44 97 ALA A C 1
ATOM 735 O O . ALA A 1 97 ? -1.279 -9.235 0.248 1.00 94.44 97 ALA A O 1
ATOM 736 N N . ASN A 1 98 ? -2.241 -8.205 1.994 1.00 94.69 98 ASN A N 1
ATOM 737 C CA . ASN A 1 98 ? -1.446 -6.984 1.879 1.00 94.69 98 ASN A CA 1
ATOM 738 C C . ASN A 1 98 ? 0.050 -7.234 2.092 1.00 94.69 98 ASN A C 1
ATOM 740 O O . ASN A 1 98 ? 0.868 -6.696 1.350 1.00 94.69 98 ASN A O 1
ATOM 744 N N . ALA A 1 99 ? 0.410 -8.042 3.090 1.00 96.19 99 ALA A N 1
ATOM 745 C CA . ALA A 1 99 ? 1.800 -8.361 3.391 1.00 96.19 99 ALA A CA 1
ATOM 746 C C . ALA A 1 99 ? 2.448 -9.148 2.245 1.00 96.19 99 ALA A C 1
ATOM 748 O O . ALA A 1 99 ? 3.555 -8.817 1.826 1.00 96.19 99 ALA A O 1
ATOM 749 N N . LEU A 1 100 ? 1.735 -10.130 1.685 1.00 96.00 100 LEU A N 1
ATOM 750 C CA . LEU A 1 100 ? 2.199 -10.892 0.529 1.00 96.00 100 LEU A CA 1
ATOM 751 C C . LEU A 1 100 ? 2.415 -9.986 -0.689 1.00 96.00 100 LEU A C 1
ATOM 753 O O . LEU A 1 100 ? 3.479 -10.029 -1.305 1.00 96.00 100 LEU A O 1
ATOM 757 N N . LEU A 1 101 ? 1.441 -9.129 -1.010 1.00 95.56 101 LEU A N 1
ATOM 758 C CA . LEU A 1 101 ? 1.569 -8.186 -2.119 1.00 95.56 101 LEU A CA 1
ATOM 759 C C . LEU A 1 101 ? 2.712 -7.199 -1.895 1.00 95.56 101 LEU A C 1
ATOM 761 O O . LEU A 1 101 ? 3.449 -6.933 -2.835 1.00 95.56 101 LEU A O 1
ATOM 765 N N . LEU A 1 102 ? 2.910 -6.700 -0.671 1.00 95.81 102 LEU A N 1
ATOM 766 C CA . LEU A 1 102 ? 4.040 -5.831 -0.348 1.00 95.81 102 LEU A CA 1
ATOM 767 C C . LEU A 1 102 ? 5.378 -6.545 -0.570 1.00 95.81 102 LEU A C 1
ATOM 769 O O . LEU A 1 102 ? 6.278 -5.955 -1.166 1.00 95.81 102 LEU A O 1
ATOM 773 N N . LEU A 1 103 ? 5.516 -7.792 -0.117 1.00 95.62 103 LEU A N 1
ATOM 774 C CA . LEU A 1 103 ? 6.740 -8.576 -0.294 1.00 95.62 103 LEU A CA 1
ATOM 775 C C . LEU A 1 103 ? 7.054 -8.785 -1.777 1.00 95.62 103 LEU A C 1
ATOM 777 O O . LEU A 1 103 ? 8.143 -8.432 -2.225 1.00 95.62 103 LEU A O 1
ATOM 781 N N . VAL A 1 104 ? 6.084 -9.284 -2.548 1.00 93.88 104 VAL A N 1
ATOM 782 C CA . VAL A 1 104 ? 6.254 -9.532 -3.988 1.00 93.88 104 VAL A CA 1
ATOM 783 C C . VAL A 1 104 ? 6.518 -8.224 -4.739 1.00 93.88 104 VAL A C 1
ATOM 785 O O . VAL A 1 104 ? 7.441 -8.142 -5.542 1.00 93.88 104 VAL A O 1
ATOM 788 N N . ASN A 1 105 ? 5.767 -7.164 -4.439 1.00 94.94 105 ASN A N 1
ATOM 789 C CA . ASN A 1 105 ? 5.931 -5.859 -5.076 1.00 94.94 105 ASN A CA 1
ATOM 790 C C . ASN A 1 105 ? 7.311 -5.247 -4.783 1.00 94.94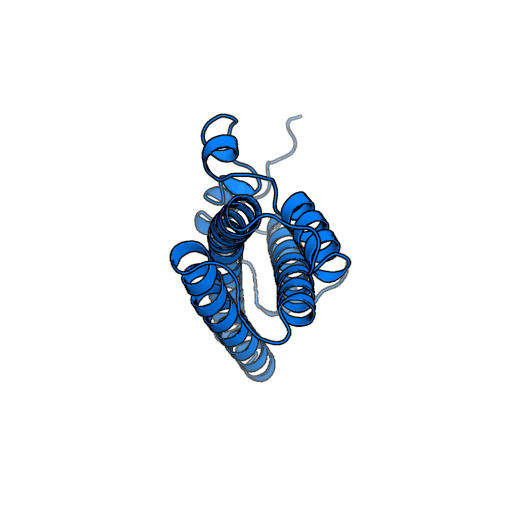 105 ASN A C 1
ATOM 792 O O . ASN A 1 105 ? 7.956 -4.702 -5.676 1.00 94.94 105 ASN A O 1
ATOM 796 N N . THR A 1 106 ? 7.794 -5.381 -3.547 1.00 94.44 106 THR A N 1
ATOM 797 C CA . THR A 1 106 ? 9.131 -4.913 -3.154 1.00 94.44 106 THR A CA 1
ATOM 798 C C . THR A 1 106 ? 10.220 -5.726 -3.842 1.00 94.44 106 THR A C 1
ATOM 800 O O . THR A 1 106 ? 11.193 -5.154 -4.325 1.00 94.44 106 THR A O 1
ATOM 803 N N . TRP A 1 107 ? 10.045 -7.045 -3.952 1.00 94.38 107 TRP A N 1
ATOM 804 C CA . TRP A 1 107 ? 10.966 -7.900 -4.694 1.00 94.38 107 TRP A CA 1
ATOM 805 C C . TRP A 1 107 ? 11.126 -7.439 -6.148 1.00 94.38 107 TRP A C 1
ATOM 807 O O . TRP A 1 107 ? 12.260 -7.276 -6.605 1.00 94.38 107 TRP A O 1
ATOM 817 N N . ILE A 1 108 ? 10.013 -7.154 -6.838 1.00 91.06 108 ILE A N 1
ATOM 818 C CA . ILE A 1 108 ? 10.010 -6.647 -8.222 1.00 91.06 108 ILE A CA 1
ATOM 819 C C . ILE A 1 108 ? 10.719 -5.293 -8.322 1.00 91.06 108 ILE A C 1
ATOM 821 O O . ILE A 1 108 ? 11.482 -5.066 -9.257 1.00 91.06 108 ILE A O 1
ATOM 825 N N . ALA A 1 109 ? 10.528 -4.397 -7.348 1.00 92.44 109 ALA A N 1
ATOM 826 C CA . ALA A 1 109 ? 11.201 -3.097 -7.350 1.00 92.44 109 ALA A CA 1
ATOM 827 C C . ALA A 1 109 ? 12.739 -3.233 -7.391 1.00 92.44 109 ALA A C 1
ATOM 829 O O . ALA A 1 109 ? 13.421 -2.451 -8.060 1.00 92.44 109 ALA A O 1
ATOM 830 N N . PHE A 1 110 ? 13.292 -4.252 -6.725 1.00 92.00 110 PHE A N 1
ATOM 831 C CA . PHE A 1 110 ? 14.733 -4.504 -6.714 1.00 92.00 110 PHE A CA 1
ATOM 832 C C . PHE A 1 110 ? 15.220 -5.323 -7.909 1.00 92.00 110 PHE A C 1
ATOM 834 O O . PHE A 1 110 ? 16.241 -4.954 -8.488 1.00 92.00 110 PHE A O 1
ATOM 841 N N . HIS A 1 111 ? 14.501 -6.380 -8.288 1.00 90.12 111 HIS A N 1
ATOM 842 C CA . HIS A 1 111 ? 14.965 -7.362 -9.275 1.00 90.12 111 HIS A CA 1
ATOM 843 C C . HIS A 1 111 ? 14.496 -7.083 -10.709 1.00 90.12 111 HIS A C 1
ATOM 845 O O . HIS A 1 111 ? 15.004 -7.707 -11.634 1.00 90.12 111 HIS A O 1
ATOM 851 N N . GLY A 1 112 ? 13.588 -6.124 -10.903 1.00 83.00 112 GLY A N 1
ATOM 852 C CA . GLY A 1 112 ? 13.097 -5.736 -12.222 1.00 83.00 112 GLY A CA 1
ATOM 853 C C . GLY A 1 112 ? 11.970 -6.622 -12.750 1.00 83.00 112 GLY A C 1
ATOM 854 O O . GLY A 1 112 ? 11.345 -7.394 -12.017 1.00 83.00 112 GLY A O 1
ATOM 855 N N . MET A 1 113 ? 11.665 -6.440 -14.033 1.00 79.12 113 MET A N 1
ATOM 856 C CA . MET A 1 113 ? 10.571 -7.120 -14.734 1.00 79.12 113 MET A CA 1
ATOM 857 C C . MET A 1 113 ? 10.873 -8.600 -15.043 1.00 79.12 113 MET A C 1
ATOM 859 O O . MET A 1 113 ? 11.997 -9.069 -14.906 1.00 79.12 113 MET A O 1
ATOM 863 N N . GLY A 1 114 ? 9.854 -9.345 -15.491 1.00 75.81 114 GLY A N 1
ATOM 864 C CA . GLY A 1 114 ? 9.978 -10.763 -15.870 1.00 75.81 114 GLY A CA 1
ATOM 865 C C . GLY A 1 114 ? 9.074 -11.718 -15.088 1.00 75.81 114 GLY A C 1
ATOM 866 O O . GLY A 1 114 ? 9.201 -12.932 -15.225 1.00 75.81 114 GLY A O 1
ATOM 867 N N . ILE A 1 115 ? 8.150 -11.191 -14.277 1.00 76.50 115 ILE A N 1
ATOM 868 C CA . ILE A 1 115 ? 7.171 -12.016 -13.564 1.00 76.50 115 ILE A CA 1
ATOM 869 C C . ILE A 1 115 ? 6.014 -12.393 -14.504 1.00 76.50 115 ILE A C 1
ATOM 871 O O . ILE A 1 115 ? 5.401 -11.503 -15.106 1.00 76.50 115 ILE A O 1
ATOM 875 N N . PRO A 1 116 ? 5.667 -13.689 -14.612 1.00 82.19 116 PRO A N 1
ATOM 876 C CA . PRO A 1 116 ? 4.477 -14.123 -15.333 1.00 82.19 116 PRO A CA 1
ATOM 877 C C . PRO A 1 116 ? 3.213 -13.446 -14.787 1.00 82.19 116 PRO A C 1
ATOM 879 O O . PRO A 1 116 ? 3.035 -13.341 -13.576 1.00 82.19 116 PRO A O 1
ATOM 882 N N . ASN A 1 117 ? 2.301 -13.035 -15.671 1.00 86.25 117 ASN A N 1
ATOM 883 C CA . ASN A 1 117 ? 1.031 -12.391 -15.300 1.00 86.25 117 ASN A CA 1
ATOM 884 C C . ASN A 1 117 ? 1.176 -11.051 -14.545 1.00 86.25 117 ASN A C 1
ATOM 886 O O . ASN A 1 117 ? 0.349 -10.715 -13.692 1.00 86.25 117 ASN A O 1
ATOM 890 N N . GLY A 1 118 ? 2.203 -10.254 -14.868 1.00 87.44 118 GLY A N 1
ATOM 891 C CA . GLY A 1 118 ? 2.407 -8.927 -14.271 1.00 87.44 118 GLY A CA 1
ATOM 892 C C . GLY A 1 118 ? 1.193 -7.991 -14.393 1.00 87.44 118 GLY A C 1
ATOM 893 O O . GLY A 1 118 ? 0.907 -7.227 -13.474 1.00 87.44 118 GLY A O 1
ATOM 894 N N . ASN A 1 119 ? 0.407 -8.107 -15.467 1.00 91.00 119 ASN A N 1
ATOM 895 C CA . ASN A 1 119 ? -0.851 -7.373 -15.636 1.00 91.00 119 ASN A CA 1
ATOM 896 C C . ASN A 1 119 ? -1.878 -7.659 -14.521 1.00 91.00 119 ASN A C 1
ATOM 898 O O . ASN A 1 119 ? -2.427 -6.729 -13.929 1.00 91.00 119 ASN A O 1
ATOM 902 N N . LEU A 1 120 ? -2.110 -8.935 -14.196 1.00 92.88 120 LEU A N 1
ATOM 903 C CA . LEU A 1 120 ? -3.006 -9.345 -13.111 1.00 92.88 120 LEU A CA 1
ATOM 904 C C . LEU A 1 120 ? -2.463 -8.908 -11.751 1.00 92.88 120 LEU A C 1
ATOM 906 O O . LEU A 1 120 ? -3.234 -8.494 -10.885 1.00 92.88 120 LEU A O 1
ATOM 910 N N . PHE A 1 121 ? -1.141 -8.950 -11.573 1.00 93.56 121 PHE A N 1
ATOM 911 C CA . PHE A 1 121 ? -0.501 -8.458 -10.358 1.00 93.56 121 PHE A CA 1
ATOM 912 C C . PHE A 1 121 ? -0.753 -6.956 -10.152 1.00 93.56 121 PHE A C 1
ATOM 914 O O . PHE A 1 121 ? -1.165 -6.543 -9.069 1.00 93.56 121 PHE A O 1
ATOM 921 N N . HIS A 1 122 ? -0.611 -6.143 -11.199 1.00 94.50 122 HIS A N 1
ATOM 922 C CA . HIS A 1 122 ? -0.941 -4.719 -11.142 1.00 94.50 122 HIS A CA 1
ATOM 923 C C . HIS A 1 122 ? -2.423 -4.450 -10.871 1.00 94.50 122 HIS A C 1
ATOM 925 O O . HIS A 1 122 ? -2.751 -3.564 -10.078 1.00 94.50 122 HIS A O 1
ATOM 931 N N . LEU A 1 123 ? -3.327 -5.236 -11.463 1.00 95.31 123 LEU A N 1
ATOM 932 C CA . LEU A 1 123 ? -4.753 -5.141 -11.157 1.00 95.31 123 LEU A CA 1
ATOM 933 C C . LEU A 1 123 ? -5.024 -5.440 -9.674 1.00 95.31 123 LEU A C 1
ATOM 935 O O . LEU A 1 123 ? -5.755 -4.698 -9.015 1.00 95.31 123 LEU A O 1
ATOM 939 N N . ALA A 1 124 ? -4.394 -6.482 -9.125 1.00 95.12 124 ALA A N 1
ATOM 940 C CA . ALA A 1 124 ? -4.500 -6.819 -7.709 1.00 95.12 124 ALA A CA 1
ATOM 941 C C . ALA A 1 124 ? -3.970 -5.688 -6.811 1.00 95.12 124 ALA A C 1
ATOM 943 O O . ALA A 1 124 ? -4.637 -5.311 -5.846 1.00 95.12 124 ALA A O 1
ATOM 944 N N . LEU A 1 125 ? -2.825 -5.087 -7.154 1.00 95.25 125 LEU A N 1
ATOM 945 C CA . LEU A 1 125 ? -2.280 -3.929 -6.439 1.00 95.25 125 LEU A CA 1
ATOM 946 C C . LEU A 1 125 ? -3.252 -2.746 -6.449 1.00 95.25 125 LEU A C 1
ATOM 948 O O . LEU A 1 125 ? -3.512 -2.165 -5.395 1.00 95.25 125 LEU A O 1
ATOM 952 N N . ALA A 1 126 ? -3.840 -2.417 -7.602 1.00 95.12 126 ALA A N 1
ATOM 953 C CA . ALA A 1 126 ? -4.818 -1.338 -7.708 1.00 95.12 126 ALA A CA 1
ATOM 954 C C . ALA A 1 126 ? -6.036 -1.573 -6.795 1.00 95.12 126 ALA A C 1
ATOM 956 O O . ALA A 1 126 ? -6.447 -0.664 -6.069 1.00 95.12 126 ALA A O 1
ATOM 957 N N . VAL A 1 127 ? -6.574 -2.799 -6.773 1.00 95.06 127 VAL A N 1
ATOM 958 C CA . VAL A 1 127 ? -7.698 -3.180 -5.899 1.00 95.06 127 VAL A CA 1
ATOM 959 C C . VAL A 1 127 ? -7.321 -3.052 -4.425 1.00 95.06 127 VAL A C 1
ATOM 961 O O . VAL A 1 127 ? -8.061 -2.445 -3.648 1.00 95.06 127 VAL A O 1
ATOM 964 N N . VAL A 1 128 ? -6.164 -3.581 -4.026 1.00 94.12 128 VAL A N 1
ATOM 965 C CA . VAL A 1 128 ? -5.728 -3.539 -2.627 1.00 94.12 128 VAL A CA 1
ATOM 966 C C . VAL A 1 128 ? -5.500 -2.107 -2.152 1.00 94.12 128 VAL A C 1
ATOM 968 O O . VAL A 1 128 ? -5.987 -1.739 -1.081 1.00 94.12 128 VAL A O 1
ATOM 971 N N . ILE A 1 129 ? -4.853 -1.263 -2.958 1.00 91.12 129 ILE A N 1
ATOM 972 C CA . ILE A 1 129 ? -4.657 0.154 -2.621 1.00 91.12 129 ILE A CA 1
ATOM 973 C C . ILE A 1 129 ? -6.009 0.871 -2.507 1.00 91.12 129 ILE A C 1
ATOM 975 O O . ILE A 1 129 ? -6.207 1.638 -1.564 1.00 91.12 129 ILE A O 1
ATOM 979 N N . ALA A 1 130 ? -6.964 0.598 -3.403 1.00 90.31 130 ALA A N 1
ATOM 980 C CA . ALA A 1 130 ? -8.300 1.192 -3.350 1.00 90.31 130 ALA A CA 1
ATOM 981 C C . ALA A 1 130 ? -9.059 0.818 -2.067 1.00 90.31 130 ALA A C 1
ATOM 983 O O . ALA A 1 130 ? -9.614 1.688 -1.388 1.00 90.31 130 ALA A O 1
ATOM 984 N N . VAL A 1 131 ? -9.048 -0.463 -1.691 1.00 90.31 131 VAL A N 1
ATOM 985 C CA . VAL A 1 131 ? -9.694 -0.944 -0.461 1.00 90.31 131 VAL A CA 1
ATOM 986 C C . VAL A 1 131 ? -9.007 -0.368 0.780 1.00 90.31 131 VAL A C 1
ATOM 988 O O . VAL A 1 131 ? -9.688 0.117 1.686 1.00 90.31 131 VAL A O 1
ATOM 991 N N . ASN A 1 132 ? -7.673 -0.329 0.809 1.00 88.88 132 ASN A N 1
ATOM 992 C CA . ASN A 1 132 ? -6.916 0.274 1.908 1.00 88.88 132 ASN A CA 1
ATOM 993 C C . ASN A 1 132 ? -7.221 1.762 2.065 1.00 88.88 132 ASN A C 1
ATOM 995 O O . ASN A 1 132 ? -7.417 2.244 3.182 1.00 88.88 132 ASN A O 1
ATOM 999 N N . LEU A 1 133 ? -7.297 2.488 0.950 1.00 84.75 133 LEU A N 1
ATOM 1000 C CA . LEU A 1 133 ? -7.639 3.903 0.935 1.00 84.75 133 LEU A CA 1
ATOM 1001 C C . LEU A 1 133 ? -9.066 4.129 1.455 1.00 84.75 133 LEU A C 1
ATOM 1003 O O . LEU A 1 133 ? -9.296 5.023 2.272 1.00 84.75 133 LEU A O 1
ATOM 1007 N N . ARG A 1 134 ? -10.021 3.281 1.057 1.00 84.69 134 ARG A N 1
ATOM 1008 C CA . ARG A 1 134 ? -11.400 3.323 1.564 1.00 84.69 134 ARG A CA 1
ATOM 1009 C C . ARG A 1 134 ? -11.471 3.057 3.068 1.00 84.69 134 ARG A C 1
ATOM 1011 O O . ARG A 1 134 ? -12.196 3.761 3.780 1.00 84.69 134 ARG A O 1
ATOM 1018 N N . LEU A 1 135 ? -10.718 2.076 3.559 1.00 81.25 135 LEU A N 1
ATOM 1019 C CA . LEU A 1 135 ? -10.630 1.761 4.983 1.00 81.25 135 LEU A CA 1
ATOM 1020 C C . LEU A 1 135 ? -10.017 2.933 5.767 1.00 81.25 135 LEU A C 1
ATOM 1022 O O . LEU A 1 135 ? -10.580 3.372 6.770 1.00 81.25 135 LEU A O 1
ATOM 1026 N N . ALA A 1 136 ? -8.921 3.507 5.265 1.00 79.12 136 ALA A N 1
ATOM 1027 C CA . ALA A 1 136 ? -8.278 4.680 5.852 1.00 79.12 136 ALA A CA 1
ATOM 1028 C C . ALA A 1 136 ? -9.226 5.890 5.919 1.00 79.12 136 ALA A C 1
ATOM 1030 O O . ALA A 1 136 ? -9.307 6.557 6.953 1.00 79.12 136 ALA A O 1
ATOM 1031 N N . TRP A 1 137 ? -9.995 6.154 4.858 1.00 75.56 137 TRP A N 1
ATOM 1032 C CA . TRP A 1 137 ? -11.001 7.220 4.865 1.00 75.56 137 TRP A CA 1
ATOM 1033 C C . TRP A 1 137 ? -12.126 6.974 5.860 1.00 75.56 137 TRP A C 1
ATOM 1035 O O . TRP A 1 137 ? -12.563 7.918 6.514 1.00 75.56 137 TRP A O 1
ATOM 1045 N N . THR A 1 138 ? -12.559 5.723 6.013 1.00 73.94 138 THR A N 1
ATOM 1046 C CA . THR A 1 138 ? -13.596 5.352 6.985 1.00 73.94 138 THR A CA 1
ATOM 1047 C C . THR A 1 138 ? -13.144 5.657 8.411 1.00 73.94 138 THR A C 1
ATOM 1049 O O . THR A 1 138 ? -13.949 6.102 9.225 1.00 73.94 138 THR A O 1
ATOM 1052 N N . PHE A 1 139 ? -11.855 5.484 8.713 1.00 71.12 139 PHE A N 1
ATOM 1053 C CA . PHE A 1 139 ? -11.286 5.929 9.983 1.00 71.12 139 PHE A CA 1
ATOM 1054 C C . PHE A 1 139 ? -11.143 7.454 10.072 1.00 71.12 139 PHE A C 1
ATOM 1056 O O . PHE A 1 139 ? -11.435 8.022 11.121 1.00 71.12 139 PHE A O 1
ATOM 1063 N N . LYS A 1 140 ? -10.725 8.129 8.990 1.00 68.56 140 LYS A N 1
ATOM 1064 C CA . LYS A 1 140 ? -10.528 9.592 8.963 1.00 68.56 140 LYS A CA 1
ATOM 1065 C C . LYS A 1 140 ? -11.830 10.379 9.148 1.00 68.56 140 LYS A C 1
ATOM 1067 O O . LYS A 1 140 ? -11.824 11.407 9.811 1.00 68.56 140 LYS A O 1
ATOM 1072 N N . GLN A 1 141 ? -12.930 9.933 8.546 1.00 65.12 141 GLN A N 1
ATOM 1073 C CA . GLN A 1 141 ? -14.209 10.658 8.538 1.00 65.12 141 GLN A CA 1
ATOM 1074 C C . GLN A 1 141 ? -14.995 10.544 9.857 1.00 65.12 141 GLN A C 1
ATOM 1076 O O . GLN A 1 141 ? -16.127 11.019 9.940 1.00 65.12 141 GLN A O 1
ATOM 1081 N N . ARG A 1 142 ? -14.433 9.924 10.903 1.00 62.97 142 ARG A N 1
ATOM 1082 C CA . ARG A 1 142 ? -15.128 9.793 12.185 1.00 62.97 142 ARG A CA 1
ATOM 1083 C C . ARG A 1 142 ? -14.934 10.991 13.094 1.00 62.97 142 ARG A C 1
ATOM 1085 O O . ARG A 1 142 ? -13.817 11.380 13.404 1.00 62.97 142 ARG A O 1
ATOM 1092 N N . SER A 1 143 ? -16.062 11.493 13.588 1.00 48.94 143 SER A N 1
ATOM 1093 C CA . SER A 1 143 ? -16.151 12.521 14.629 1.00 48.94 143 SER A CA 1
ATOM 1094 C C . SER A 1 143 ? -15.833 11.978 16.029 1.00 48.94 143 SER A C 1
ATOM 1096 O O . SER A 1 143 ? -15.513 12.752 16.925 1.00 48.94 143 SER A O 1
ATOM 1098 N N . THR A 1 144 ? -15.935 10.659 16.239 1.00 55.41 144 THR A N 1
ATOM 1099 C CA . THR A 1 144 ? -15.645 10.016 17.525 1.00 55.41 144 THR A CA 1
ATOM 1100 C C . THR A 1 144 ? -14.136 9.845 17.727 1.00 55.41 144 THR A C 1
ATOM 1102 O O . THR A 1 144 ? -13.471 9.319 16.828 1.00 55.41 144 THR A O 1
ATOM 1105 N N . PRO A 1 145 ? -13.586 10.222 18.900 1.00 59.06 145 PRO A N 1
ATOM 1106 C CA . PRO A 1 145 ? -12.222 9.874 19.287 1.00 59.06 145 PRO A CA 1
ATOM 1107 C C . PRO A 1 145 ? -11.950 8.394 19.055 1.00 59.06 145 PRO A C 1
ATOM 1109 O O . PRO A 1 145 ? -12.684 7.543 19.538 1.00 59.06 145 PRO A O 1
ATOM 1112 N N . ILE A 1 146 ? -10.872 8.057 18.343 1.00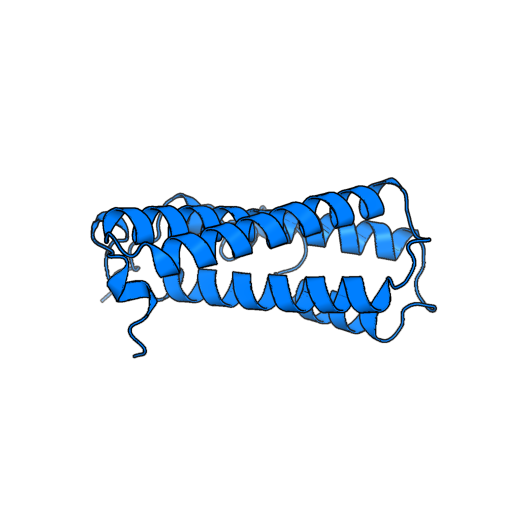 58.09 146 ILE A N 1
ATOM 1113 C CA . ILE A 1 146 ? -10.520 6.644 18.120 1.00 58.09 146 ILE A CA 1
ATOM 1114 C C . ILE A 1 146 ? -10.268 5.896 19.443 1.00 58.09 146 ILE A C 1
ATOM 1116 O O . ILE A 1 146 ? -10.465 4.690 19.505 1.00 58.09 146 ILE A O 1
ATOM 1120 N N . GLN A 1 147 ? -9.920 6.608 20.519 1.00 64.19 147 GLN A N 1
ATOM 1121 C CA . GLN A 1 147 ? -9.828 6.061 21.882 1.00 64.19 147 GLN A CA 1
ATOM 1122 C C . GLN A 1 147 ? -11.158 5.475 22.386 1.00 64.19 147 GLN A C 1
ATOM 1124 O O . GLN A 1 147 ? -11.144 4.576 23.218 1.00 64.19 147 GLN A O 1
ATOM 1129 N N . THR A 1 148 ? -12.288 5.969 21.875 1.00 66.69 148 THR A N 1
ATOM 1130 C CA . THR A 1 148 ? -13.643 5.504 22.197 1.00 66.69 148 THR A CA 1
ATOM 1131 C C . THR A 1 148 ? -14.321 4.800 21.017 1.00 66.69 148 THR A C 1
ATOM 1133 O O . THR A 1 148 ? -15.485 4.420 21.118 1.00 66.69 148 THR A O 1
ATOM 1136 N N . ALA A 1 149 ? -13.619 4.608 19.892 1.00 63.97 149 ALA A N 1
ATOM 1137 C CA . ALA A 1 149 ? -14.175 3.941 18.721 1.00 63.97 149 ALA A CA 1
ATOM 1138 C C . ALA A 1 149 ? -14.319 2.436 18.967 1.00 63.97 149 ALA A C 1
ATOM 1140 O O . ALA A 1 149 ? -13.370 1.764 19.364 1.00 63.97 149 ALA A O 1
ATOM 1141 N N . SER A 1 150 ? -15.493 1.893 18.655 1.00 70.94 150 SER A N 1
ATOM 1142 C CA . SER A 1 150 ? -15.764 0.462 18.758 1.00 70.94 150 SER A CA 1
ATOM 1143 C C . SER A 1 150 ? -15.635 -0.245 17.405 1.00 70.94 150 SER A C 1
ATOM 1145 O O . SER A 1 150 ? -15.735 0.354 16.326 1.00 70.94 150 SER A O 1
ATOM 1147 N N . GLY A 1 151 ? -15.482 -1.569 17.445 1.00 62.56 151 GLY A N 1
ATOM 1148 C CA . GLY A 1 151 ? -15.568 -2.411 16.253 1.00 62.56 151 GLY A CA 1
ATOM 1149 C C . GLY A 1 151 ? -16.949 -2.389 15.580 1.00 62.56 151 GLY A C 1
ATOM 1150 O O . GLY A 1 151 ? -17.044 -2.647 14.383 1.00 62.56 151 GLY A O 1
ATOM 1151 N N . GLN A 1 152 ? -18.035 -2.039 16.277 1.00 68.19 152 GLN A N 1
ATOM 1152 C CA . GLN A 1 152 ? -19.353 -1.876 15.641 1.00 68.19 152 GLN A CA 1
ATOM 1153 C C . GLN A 1 152 ? -19.388 -0.671 14.704 1.00 68.19 152 GLN A C 1
ATOM 1155 O O . GLN A 1 152 ? -19.971 -0.732 13.620 1.00 68.19 152 GLN A O 1
ATOM 1160 N N . ASP A 1 153 ? -18.692 0.395 15.080 1.00 64.81 153 ASP A N 1
ATOM 1161 C CA . ASP A 1 153 ? -18.682 1.641 14.324 1.00 64.81 153 ASP A CA 1
ATOM 1162 C C . ASP A 1 153 ? -18.041 1.467 12.937 1.00 64.81 153 ASP A C 1
ATOM 1164 O O . ASP A 1 153 ? -18.348 2.223 12.021 1.00 64.81 153 ASP A O 1
ATOM 1168 N N . LEU A 1 154 ? -17.174 0.453 12.742 1.00 61.69 154 LEU A N 1
ATOM 1169 C CA . LEU A 1 154 ? -16.548 0.084 11.448 1.00 61.69 154 LEU A CA 1
ATOM 1170 C C . LEU A 1 154 ? -17.521 -0.321 10.354 1.00 61.69 154 LEU A C 1
ATOM 1172 O O . LEU A 1 154 ? -17.145 -0.294 9.187 1.00 61.69 154 LEU A O 1
ATOM 1176 N N . TRP A 1 155 ? -18.769 -0.600 10.709 1.00 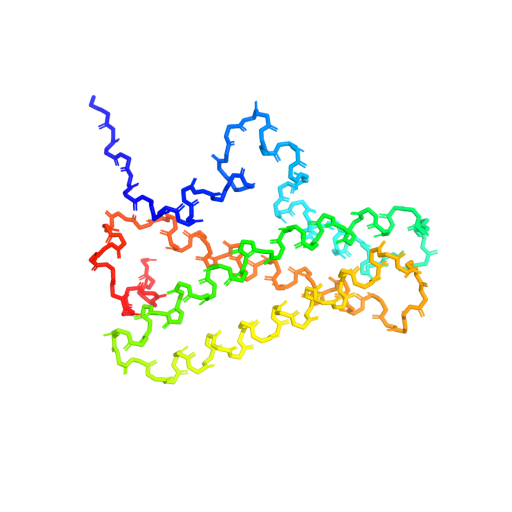63.88 155 TRP A N 1
ATOM 1177 C CA . TRP A 1 155 ? -19.744 -1.148 9.774 1.00 63.88 155 TRP A CA 1
ATOM 1178 C C . TRP A 1 155 ? -21.033 -0.341 9.691 1.00 63.88 155 TRP A C 1
ATOM 1180 O O . TRP A 1 155 ? -21.864 -0.631 8.832 1.00 63.88 155 TRP A O 1
ATOM 1190 N N . ARG A 1 156 ? -21.210 0.678 10.542 1.00 62.38 156 ARG A N 1
ATOM 1191 C CA . ARG A 1 156 ? -22.353 1.586 10.430 1.00 62.38 156 ARG A CA 1
ATOM 1192 C C . ARG A 1 156 ? -22.151 2.465 9.198 1.00 62.38 156 ARG A C 1
ATOM 1194 O O . ARG A 1 156 ? -21.284 3.337 9.186 1.00 62.38 156 ARG A O 1
ATOM 1201 N N . ARG A 1 157 ? -22.936 2.209 8.149 1.00 50.59 157 ARG A N 1
ATOM 1202 C CA . ARG A 1 157 ? -23.106 3.156 7.043 1.00 50.59 157 ARG A CA 1
ATOM 1203 C C . ARG A 1 157 ? -23.860 4.365 7.607 1.00 50.59 157 ARG A C 1
ATOM 1205 O O . ARG A 1 157 ? -24.874 4.168 8.271 1.00 50.59 157 ARG A O 1
ATOM 1212 N N . ARG A 1 158 ? -23.320 5.570 7.418 1.00 53.34 158 ARG A N 1
ATOM 1213 C CA . ARG A 1 158 ? -24.144 6.782 7.458 1.00 53.34 158 ARG A CA 1
ATOM 1214 C C . ARG A 1 158 ? -24.800 6.940 6.099 1.00 53.34 158 ARG A C 1
ATOM 1216 O O . ARG A 1 158 ? -24.110 6.607 5.107 1.00 53.34 158 ARG A O 1
#

Sequence (158 aa):
MADPTPPVHPLLRGSTWLNGPAPLRHLLGPYPGALISLNLLAALFSHAHSDASMRILHGYTSIGLIPGLLTCLLAIRLMLQAHHWPKAGLAVLWLLANALLLLVNTWIAFHGMGIPNGNLFHLALAVVIAVNLRLAWTFKQRSTPIQTASGQDLWRRR

Secondary structure (DSSP, 8-state):
---------HHHHT-HHHH--TTHHHHT-S-HHHHHHHHHHHHH-TTS--HHHHHHHHHHHHHHHHHHHHHHHHHHHHHHHTT-HHHHHHHHHHHHHHHHHHHHHHHHHHH-S--TTHHHHHHHHHHHHHHHHHHHHHHHT--S-GGG--TTTTT---

Foldseek 3Di:
DDDPQAAADPLLVPCCCADNPPPSVPVLPDRLVVLLVVLLVCLVCVPPDDQLVLLVSLSSLLSLLVSLLVLLVLLLVQCVVQVVVVSNVVSVVLNVLSVVLSVVSNVCSPPTDDDPSSSVSSNSSSVNSVVSVVSSVLSNPDNDHSVPDHNVSSPDDD